Protein AF-A0A498QQK5-F1 (afdb_monomer)

Organism: NCBI:txid2341080

Sequence (74 aa):
MWTHLRRQGIPVARCTVEPLMRTNSWRGVTRTRRVRTTERDPAAERAPDLVGRRFRVSRPDALHVADFKCRRPP

Structure (mmCIF, N/CA/C/O backbone):
data_AF-A0A498QQK5-F1
#
_entry.id   AF-A0A498QQK5-F1
#
loop_
_atom_site.group_PDB
_atom_site.id
_atom_site.type_symbol
_atom_site.label_atom_id
_atom_site.label_alt_id
_atom_site.label_comp_id
_atom_site.label_asym_id
_atom_site.label_entity_id
_atom_site.label_seq_id
_atom_site.pdbx_PDB_ins_code
_atom_site.Cartn_x
_atom_site.Cartn_y
_atom_site.Cartn_z
_atom_site.occupancy
_atom_site.B_iso_or_equiv
_atom_site.auth_seq_id
_atom_site.auth_comp_id
_atom_site.auth_asym_id
_atom_site.auth_atom_id
_atom_site.pdbx_PDB_model_num
ATOM 1 N N . MET A 1 1 ? -14.143 2.193 17.266 1.00 86.62 1 MET A N 1
ATOM 2 C CA . MET A 1 1 ? -14.545 2.561 18.641 1.00 86.62 1 MET A CA 1
ATOM 3 C C . MET A 1 1 ? -14.990 4.012 18.770 1.00 86.62 1 MET A C 1
ATOM 5 O O . MET A 1 1 ? -16.076 4.221 19.282 1.00 86.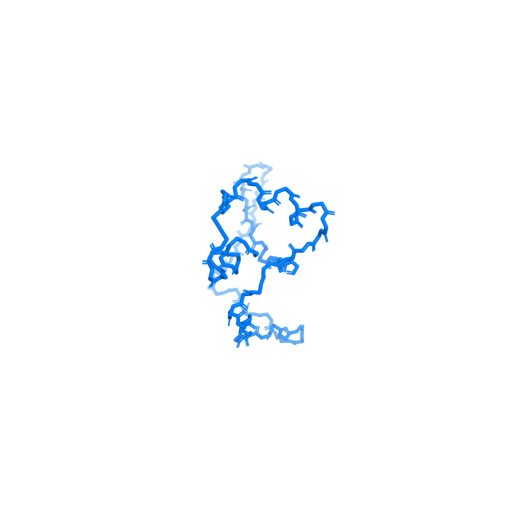62 1 MET A O 1
ATOM 9 N N . TRP A 1 2 ? -14.247 5.013 18.277 1.00 90.25 2 TRP A N 1
ATOM 10 C CA . TRP A 1 2 ? -14.651 6.429 18.410 1.00 90.25 2 TRP A CA 1
ATOM 11 C C . TRP A 1 2 ? -16.082 6.714 17.918 1.00 90.25 2 TRP A C 1
ATOM 13 O O . TRP A 1 2 ? -16.895 7.287 18.636 1.00 90.25 2 TRP A O 1
ATOM 23 N N . THR A 1 3 ? -16.435 6.215 16.731 1.00 88.19 3 THR A N 1
ATOM 24 C CA . THR A 1 3 ? -17.793 6.330 16.177 1.00 88.19 3 THR A CA 1
ATOM 25 C C . THR A 1 3 ? -18.857 5.648 17.043 1.00 88.19 3 THR A C 1
ATOM 27 O O . THR A 1 3 ? -19.997 6.090 17.057 1.00 88.19 3 THR A O 1
ATOM 30 N N . HIS A 1 4 ? -18.499 4.577 17.755 1.00 90.19 4 HIS A N 1
ATOM 31 C CA . HIS A 1 4 ? -19.402 3.862 18.657 1.00 90.19 4 HIS A CA 1
ATOM 32 C C . HIS A 1 4 ? -19.653 4.670 19.937 1.00 90.19 4 HIS A C 1
ATOM 34 O O . HIS A 1 4 ? -20.803 4.886 20.291 1.00 90.19 4 HIS A O 1
ATOM 40 N N . LEU A 1 5 ? -18.600 5.221 20.550 1.00 92.06 5 LEU A N 1
ATOM 41 C CA . LEU A 1 5 ? -18.708 6.094 21.728 1.00 92.06 5 LEU A CA 1
ATOM 42 C C . LEU A 1 5 ? -19.516 7.364 21.427 1.00 92.06 5 LEU A C 1
ATOM 44 O O . LEU A 1 5 ? -20.400 7.727 22.196 1.00 92.06 5 LEU A O 1
ATOM 48 N N . ARG A 1 6 ? -19.316 7.967 20.247 1.00 92.12 6 ARG A N 1
ATOM 49 C CA . ARG A 1 6 ? -20.146 9.094 19.789 1.00 92.12 6 ARG A CA 1
ATOM 50 C C . ARG A 1 6 ? -21.620 8.728 19.621 1.00 92.12 6 ARG A C 1
ATOM 52 O O . ARG A 1 6 ? -22.473 9.548 19.931 1.00 92.12 6 ARG A O 1
ATOM 59 N N . ARG A 1 7 ? -21.932 7.514 19.148 1.00 92.19 7 ARG A N 1
ATOM 60 C CA . ARG A 1 7 ? -23.322 7.024 19.042 1.00 92.19 7 ARG A CA 1
ATOM 61 C C . ARG A 1 7 ? -23.967 6.785 20.407 1.00 92.19 7 ARG A C 1
ATOM 63 O O . ARG A 1 7 ? -25.180 6.884 20.505 1.00 92.19 7 ARG A O 1
ATOM 70 N N . GLN A 1 8 ? -23.169 6.499 21.432 1.00 94.50 8 GLN A N 1
ATOM 71 C CA . GLN A 1 8 ? -23.617 6.373 22.821 1.00 94.50 8 GLN A CA 1
ATOM 72 C C . GLN A 1 8 ? -23.691 7.723 23.555 1.00 94.50 8 GLN A C 1
ATOM 74 O O . GLN A 1 8 ? -23.977 7.750 24.745 1.00 94.50 8 GLN A O 1
ATOM 79 N N . GLY A 1 9 ? -23.415 8.840 22.871 1.00 94.06 9 GLY A N 1
ATOM 80 C CA . GLY A 1 9 ? -23.450 10.173 23.473 1.00 94.06 9 GLY A CA 1
ATOM 81 C C . GLY A 1 9 ? -22.228 10.519 24.324 1.00 94.06 9 GLY A C 1
ATOM 82 O O . GLY A 1 9 ? -22.251 11.531 25.010 1.00 94.06 9 GLY A O 1
ATOM 83 N N . ILE A 1 10 ? -21.154 9.725 24.274 1.00 93.88 10 ILE A N 1
ATOM 84 C CA . ILE A 1 10 ? -19.924 9.979 25.031 1.00 93.88 10 ILE A CA 1
ATOM 85 C C . ILE A 1 10 ? -18.987 10.852 24.173 1.00 93.88 10 ILE A C 1
ATOM 87 O O . ILE A 1 10 ? -18.467 10.374 23.152 1.00 93.88 10 ILE A O 1
ATOM 91 N N . PRO A 1 11 ? -18.750 12.126 24.544 1.00 91.62 11 PRO A N 1
ATOM 92 C CA . PRO A 1 11 ? -17.890 13.019 23.783 1.00 91.62 11 PRO A CA 1
ATOM 93 C C . PRO A 1 11 ? -16.421 12.698 24.068 1.00 91.62 11 PRO A C 1
ATOM 95 O O . PRO A 1 11 ? -15.867 13.058 25.100 1.00 91.62 11 PRO A O 1
ATOM 98 N N . VAL A 1 12 ? -15.772 12.016 23.127 1.00 93.44 12 VAL A N 1
ATOM 99 C CA . VAL A 1 12 ? -14.333 11.726 23.178 1.00 93.44 12 VAL A CA 1
ATOM 100 C C . VAL A 1 1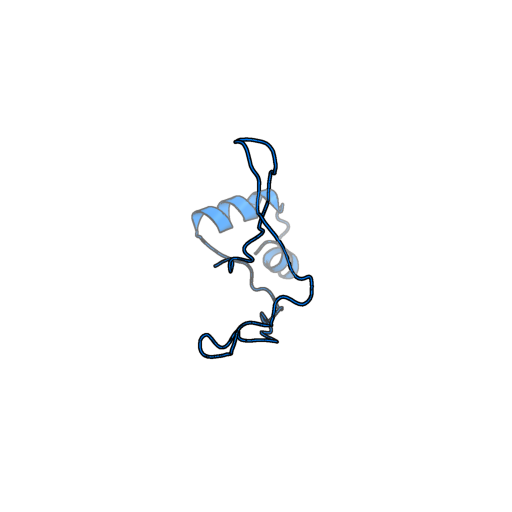2 ? -13.652 12.171 21.894 1.00 93.44 12 VAL A C 1
ATOM 102 O O . VAL A 1 12 ? -14.183 11.999 20.789 1.00 93.44 12 VAL A O 1
ATOM 105 N N . ALA A 1 13 ? -12.447 12.722 22.027 1.00 93.75 13 ALA A N 1
ATOM 106 C CA . ALA A 1 13 ? -11.611 13.031 20.881 1.00 93.75 13 ALA A CA 1
ATOM 107 C C . ALA A 1 13 ? -11.112 11.735 20.225 1.00 93.75 13 ALA A C 1
ATOM 109 O O . ALA A 1 13 ? -10.844 10.724 20.880 1.00 93.75 13 ALA A O 1
ATOM 110 N N . ARG A 1 14 ? -10.982 11.751 18.898 1.00 91.69 14 ARG A N 1
ATOM 111 C CA . ARG A 1 14 ? -10.539 10.580 18.129 1.00 91.69 14 ARG A CA 1
ATOM 112 C C . ARG A 1 14 ? -9.128 10.132 18.528 1.00 91.69 14 ARG A C 1
ATOM 114 O O . ARG A 1 14 ? -8.906 8.937 18.712 1.00 91.69 14 ARG A O 1
ATOM 121 N N . CYS A 1 15 ? -8.231 11.095 18.734 1.00 94.62 15 CYS A N 1
ATOM 122 C CA . CYS A 1 15 ? -6.856 10.878 19.180 1.00 94.62 15 CYS A CA 1
ATOM 123 C C . CYS A 1 15 ? -6.756 10.235 20.573 1.00 94.62 15 CYS A C 1
ATOM 125 O O . CYS A 1 15 ? -5.733 9.640 20.880 1.00 94.62 15 CYS A O 1
ATOM 127 N N . THR A 1 16 ? -7.804 10.296 21.401 1.00 93.75 16 THR A N 1
ATOM 128 C CA . THR A 1 16 ? -7.858 9.584 22.688 1.00 93.75 16 THR A CA 1
ATOM 129 C C . THR A 1 16 ? -8.138 8.096 22.488 1.00 93.75 16 THR A C 1
ATOM 131 O O . THR A 1 16 ? -7.597 7.242 23.183 1.00 93.75 16 THR A O 1
ATOM 134 N N . VAL A 1 17 ? -8.985 7.762 21.515 1.00 93.19 17 VAL A N 1
ATOM 135 C CA . VAL A 1 17 ? -9.452 6.390 21.289 1.00 93.19 17 VAL A CA 1
ATOM 136 C C . VAL A 1 17 ? -8.464 5.582 20.441 1.00 93.19 17 VAL A C 1
ATOM 138 O O . VAL A 1 17 ? -8.357 4.369 20.613 1.00 93.19 17 VAL A O 1
ATOM 141 N N . GLU A 1 18 ? -7.737 6.229 19.529 1.00 92.88 18 GLU A N 1
ATOM 142 C CA . GLU A 1 18 ? -6.783 5.567 18.628 1.00 92.88 18 GLU A CA 1
ATOM 143 C C . GLU A 1 18 ? -5.630 4.845 19.357 1.00 92.88 18 GLU A C 1
ATOM 145 O O . GLU A 1 18 ? -5.429 3.659 19.074 1.00 92.88 18 GLU A O 1
ATOM 150 N N . PRO A 1 19 ? -4.919 5.459 20.326 1.00 95.38 19 PRO A N 1
ATOM 151 C CA . PRO A 1 19 ? -3.892 4.773 21.108 1.00 95.38 19 PRO A CA 1
ATOM 152 C C . PRO A 1 19 ? -4.454 3.589 21.897 1.00 95.38 19 PRO A C 1
ATOM 154 O O . PRO A 1 19 ? -3.871 2.510 21.870 1.00 95.38 19 PRO A O 1
ATOM 157 N N . LEU A 1 20 ? -5.627 3.748 22.524 1.00 93.62 20 LEU A N 1
ATOM 158 C CA . LEU A 1 20 ? -6.295 2.675 23.270 1.00 93.62 20 LEU A CA 1
ATOM 159 C C . LEU A 1 20 ? -6.632 1.483 22.368 1.00 93.62 20 LEU A C 1
ATOM 161 O O . LEU A 1 20 ? -6.366 0.338 22.730 1.00 93.62 20 LEU A O 1
ATOM 165 N N . MET A 1 21 ? -7.174 1.741 21.174 1.00 94.31 21 MET A N 1
ATOM 166 C CA . MET A 1 21 ? -7.438 0.689 20.190 1.00 94.31 21 MET A CA 1
ATOM 167 C C . MET A 1 21 ? -6.150 -0.009 19.744 1.00 94.31 21 MET A C 1
ATOM 169 O O . MET A 1 21 ? -6.151 -1.227 19.586 1.00 94.31 21 MET A O 1
ATOM 173 N N . ARG A 1 22 ? -5.053 0.737 19.565 1.00 92.81 22 ARG A N 1
ATOM 174 C CA . ARG A 1 22 ? -3.757 0.187 19.148 1.00 92.81 22 ARG A CA 1
ATOM 175 C C . ARG A 1 22 ? -3.142 -0.710 20.222 1.00 92.81 22 ARG A C 1
ATOM 177 O O . ARG A 1 22 ? -2.770 -1.834 19.902 1.00 92.81 22 ARG A O 1
ATOM 184 N N . THR A 1 23 ? -3.083 -0.253 21.472 1.00 95.44 23 THR A N 1
ATOM 185 C CA . THR A 1 23 ? -2.528 -1.026 22.599 1.00 95.44 23 THR A CA 1
ATOM 186 C C . THR A 1 23 ? -3.308 -2.315 22.839 1.00 95.44 23 THR A C 1
ATOM 188 O O . THR A 1 23 ? -2.716 -3.362 23.073 1.00 95.44 23 THR A O 1
ATOM 191 N N . ASN A 1 24 ? -4.635 -2.268 22.702 1.00 93.88 24 ASN A N 1
ATOM 192 C CA . ASN A 1 24 ? -5.497 -3.436 22.888 1.00 93.88 24 ASN A CA 1
ATOM 193 C C . ASN A 1 24 ? -5.678 -4.275 21.609 1.00 93.88 24 ASN A C 1
ATOM 195 O O . ASN A 1 24 ? -6.472 -5.213 21.593 1.00 93.88 24 ASN A O 1
ATOM 199 N N . SER A 1 25 ? -4.977 -3.942 20.517 1.00 91.44 25 SER A N 1
ATOM 200 C CA . SER A 1 25 ? -5.112 -4.604 19.210 1.00 91.44 25 SER A CA 1
ATOM 201 C C . SER A 1 25 ? -6.554 -4.667 18.672 1.00 91.44 25 SER A C 1
ATOM 203 O O . SER A 1 25 ? -6.906 -5.537 17.872 1.00 91.44 25 SER A O 1
ATOM 205 N N . TRP A 1 26 ? -7.409 -3.726 19.075 1.00 92.38 26 TRP A N 1
ATOM 206 C CA . TRP A 1 26 ? -8.793 -3.646 18.623 1.00 92.38 26 TRP A CA 1
ATOM 207 C C . TRP A 1 26 ? -8.869 -3.040 17.227 1.00 92.38 26 TRP A C 1
ATOM 209 O O . TRP A 1 26 ? -8.437 -1.911 16.985 1.00 92.38 26 TRP A O 1
ATOM 219 N N . ARG A 1 27 ? -9.507 -3.760 16.302 1.00 85.81 27 ARG A N 1
ATOM 220 C CA . ARG A 1 27 ? -9.804 -3.261 14.956 1.00 85.81 27 ARG A CA 1
ATOM 221 C C . ARG A 1 27 ? -11.271 -2.873 14.836 1.00 85.81 27 ARG A C 1
ATOM 223 O O . ARG A 1 27 ? -12.153 -3.519 15.391 1.00 85.81 27 ARG A O 1
ATOM 230 N N . GLY A 1 28 ? -11.532 -1.784 14.114 1.00 84.75 28 GLY A N 1
ATOM 231 C CA . GLY A 1 28 ? -12.896 -1.413 13.748 1.00 84.75 28 GLY A CA 1
ATOM 232 C C . GLY A 1 28 ? -13.500 -2.438 12.789 1.00 84.75 28 GLY A C 1
ATOM 233 O O . GLY A 1 28 ? -12.793 -2.998 11.956 1.00 84.75 28 GLY A O 1
ATOM 234 N N . VAL A 1 29 ? -14.810 -2.663 12.894 1.00 81.81 29 VAL A N 1
ATOM 235 C CA . VAL A 1 29 ? -15.546 -3.488 11.930 1.00 81.81 29 VAL A CA 1
ATOM 236 C C . VAL A 1 29 ? -15.735 -2.690 10.639 1.00 81.81 29 VAL A C 1
ATOM 238 O O . VAL A 1 29 ? -16.285 -1.587 10.659 1.00 81.81 29 VAL A O 1
ATOM 241 N N . THR A 1 30 ? -15.295 -3.246 9.513 1.00 78.25 30 THR A N 1
ATOM 242 C CA . THR A 1 30 ? -15.509 -2.685 8.173 1.00 78.25 30 THR A CA 1
ATOM 243 C C . THR A 1 30 ? -16.660 -3.429 7.498 1.00 78.25 30 THR A C 1
ATOM 245 O O . THR A 1 30 ? -16.707 -4.653 7.531 1.00 78.25 30 THR A O 1
ATOM 248 N N . ARG A 1 31 ? -17.604 -2.702 6.882 1.00 71.81 31 ARG A N 1
ATOM 249 C CA . ARG A 1 31 ? -18.772 -3.295 6.190 1.00 71.81 31 ARG A CA 1
ATOM 250 C C . ARG A 1 31 ? -18.431 -3.927 4.836 1.00 71.81 31 ARG A C 1
ATOM 252 O O . ARG A 1 31 ? -19.259 -4.615 4.252 1.00 71.81 31 ARG A O 1
ATOM 259 N N . THR A 1 32 ? -17.231 -3.681 4.324 1.00 75.75 32 THR A N 1
ATOM 260 C CA . THR A 1 32 ? -16.791 -4.197 3.030 1.00 75.75 32 THR A CA 1
ATOM 261 C C . THR A 1 32 ? -16.353 -5.649 3.168 1.00 75.75 32 THR A C 1
ATOM 263 O O . THR A 1 32 ? -15.323 -5.942 3.775 1.00 75.75 32 THR A O 1
ATOM 266 N N . ARG A 1 33 ? -17.106 -6.564 2.551 1.00 69.88 33 ARG A N 1
ATOM 267 C CA . ARG A 1 33 ? -16.613 -7.914 2.268 1.00 69.88 33 ARG A CA 1
ATOM 268 C C . ARG A 1 33 ? -15.553 -7.793 1.175 1.00 69.88 33 ARG A C 1
ATOM 270 O O . ARG A 1 33 ? -15.816 -7.186 0.141 1.00 69.88 33 ARG A O 1
ATOM 277 N N . ARG A 1 34 ? -14.358 -8.351 1.383 1.00 69.94 34 ARG A N 1
ATOM 278 C CA . ARG A 1 34 ? -13.343 -8.458 0.320 1.00 69.94 34 ARG A CA 1
ATOM 279 C C . ARG A 1 34 ? -13.923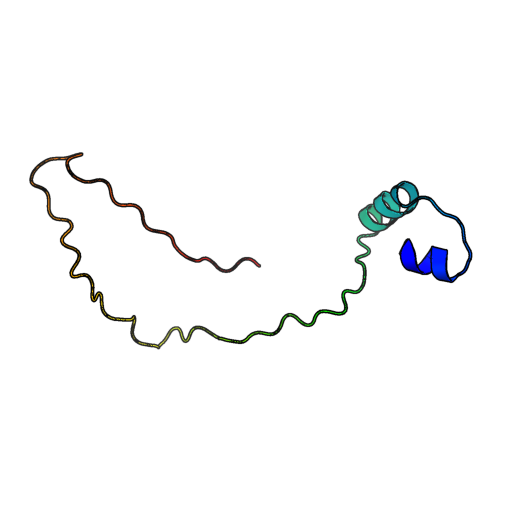 -9.419 -0.732 1.00 69.94 34 ARG A C 1
ATOM 281 O O . ARG A 1 34 ? -13.924 -10.627 -0.520 1.00 69.94 34 ARG A O 1
ATOM 288 N N . VAL A 1 35 ? -14.537 -8.891 -1.793 1.00 70.44 35 VAL A N 1
ATOM 289 C CA . VAL A 1 35 ? -15.112 -9.706 -2.875 1.00 70.44 35 VAL A CA 1
ATOM 290 C C . VAL A 1 35 ? -13.970 -10.143 -3.784 1.00 70.44 35 VAL A C 1
ATOM 292 O O . VAL A 1 35 ? -13.217 -9.310 -4.285 1.00 70.44 35 VAL A O 1
ATOM 295 N N . ARG A 1 36 ? -13.809 -11.458 -3.950 1.00 64.38 36 ARG A N 1
ATOM 296 C CA . ARG A 1 36 ? -12.803 -12.059 -4.827 1.00 64.38 36 ARG A CA 1
ATOM 297 C C . ARG A 1 36 ? -13.465 -12.370 -6.163 1.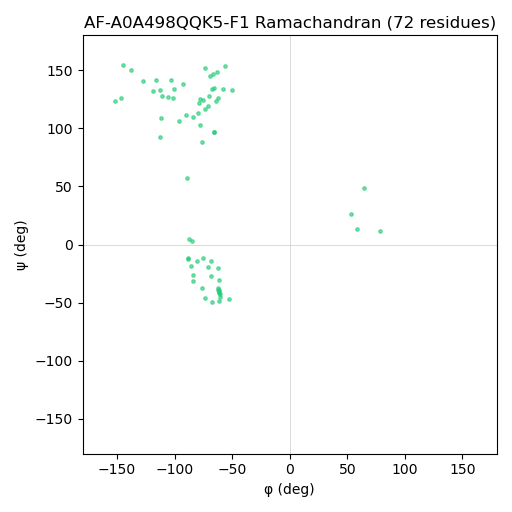00 64.38 36 ARG A C 1
ATOM 299 O O . ARG A 1 36 ? -14.265 -13.291 -6.241 1.00 64.38 36 ARG A O 1
ATOM 306 N N . THR A 1 37 ? -13.151 -11.585 -7.187 1.00 69.31 37 THR A N 1
ATOM 307 C CA . THR A 1 37 ? -13.733 -11.764 -8.528 1.00 69.31 37 THR A CA 1
ATOM 308 C C . THR A 1 37 ? -12.980 -12.809 -9.353 1.00 69.31 37 THR A C 1
ATOM 310 O O . THR A 1 37 ? -13.563 -13.427 -10.235 1.00 69.31 37 THR A O 1
ATOM 313 N N . THR A 1 38 ? -11.690 -13.038 -9.079 1.00 69.38 38 THR A N 1
ATOM 314 C CA . THR A 1 38 ? -10.853 -13.910 -9.919 1.00 69.38 38 THR A CA 1
ATOM 315 C C . THR A 1 38 ? -9.817 -14.654 -9.079 1.00 69.38 38 THR A C 1
ATOM 317 O O . THR A 1 38 ? -9.051 -14.050 -8.323 1.00 69.38 38 THR A O 1
ATOM 320 N N . GLU A 1 39 ? -9.790 -15.980 -9.203 1.00 74.94 39 GLU A N 1
ATOM 321 C CA . GLU A 1 39 ? -8.727 -16.832 -8.674 1.00 74.94 39 GLU A CA 1
ATOM 322 C C . GLU A 1 39 ? -7.803 -17.221 -9.826 1.00 74.94 39 GLU A C 1
ATOM 324 O O . GLU A 1 39 ? -8.269 -17.708 -10.851 1.00 74.94 39 GLU A O 1
ATOM 329 N N . ARG A 1 40 ? -6.495 -16.978 -9.687 1.00 67.88 40 ARG A N 1
ATOM 330 C CA . ARG A 1 40 ? -5.533 -17.435 -10.687 1.00 67.88 40 ARG A CA 1
ATOM 331 C C . ARG A 1 40 ? -5.369 -18.942 -10.540 1.00 67.88 40 ARG A C 1
ATOM 333 O O . ARG A 1 40 ? -4.874 -19.387 -9.508 1.00 67.88 40 ARG A O 1
ATOM 340 N N . ASP A 1 41 ? -5.742 -19.679 -11.574 1.00 75.44 41 ASP A N 1
ATOM 341 C CA . ASP A 1 41 ? -5.451 -21.102 -11.678 1.00 75.44 41 ASP A CA 1
ATOM 342 C C . ASP A 1 41 ? -3.941 -21.299 -11.941 1.00 75.44 41 ASP A C 1
ATOM 344 O O . ASP A 1 41 ? -3.416 -20.763 -12.923 1.00 75.44 41 ASP A O 1
ATOM 348 N N . PRO A 1 42 ? -3.201 -21.986 -11.051 1.00 72.75 42 PRO A N 1
ATOM 349 C CA . PRO A 1 42 ? -1.785 -22.275 -11.252 1.00 72.75 42 PRO A CA 1
ATOM 350 C C . PRO A 1 42 ? -1.524 -23.310 -12.359 1.00 72.75 42 PRO A C 1
ATOM 352 O O . PRO A 1 42 ? -0.399 -23.351 -12.855 1.00 72.75 42 PRO A O 1
ATOM 355 N N . ALA A 1 43 ? -2.522 -24.113 -12.741 1.00 77.69 43 ALA A N 1
ATOM 356 C CA . ALA A 1 43 ? -2.445 -25.063 -13.850 1.00 77.69 43 ALA A CA 1
ATOM 357 C C . ALA A 1 43 ? -2.835 -24.437 -15.200 1.00 77.69 43 ALA A C 1
ATOM 359 O O . ALA A 1 43 ? -2.590 -25.040 -16.244 1.00 77.69 43 ALA A O 1
ATOM 360 N N . ALA A 1 44 ? -3.406 -23.227 -15.198 1.00 77.75 44 ALA A N 1
ATOM 361 C CA . ALA A 1 44 ? -3.756 -22.539 -16.431 1.00 77.75 44 ALA A CA 1
ATOM 362 C C . ALA A 1 44 ? -2.506 -22.176 -17.238 1.00 77.75 44 ALA A C 1
ATOM 364 O O . ALA A 1 44 ? -1.527 -21.626 -16.717 1.00 77.75 44 ALA A O 1
ATOM 365 N N . GLU A 1 45 ? -2.578 -22.447 -18.540 1.00 79.50 45 GLU A N 1
ATOM 366 C CA . GLU A 1 45 ? -1.533 -22.088 -19.485 1.00 79.50 45 GLU A CA 1
ATOM 367 C C . GLU A 1 45 ? -1.297 -20.574 -19.458 1.00 79.50 45 GLU A C 1
ATOM 369 O O . GLU A 1 45 ? -2.224 -19.755 -19.423 1.00 79.50 45 GLU A O 1
ATOM 374 N N . ARG A 1 46 ? -0.023 -20.178 -19.417 1.00 74.69 46 ARG A N 1
ATOM 375 C CA . ARG A 1 46 ? 0.331 -18.762 -19.402 1.00 74.69 46 ARG A CA 1
ATOM 376 C C . ARG A 1 46 ? -0.045 -18.155 -20.750 1.00 74.69 46 ARG A C 1
ATOM 378 O O . ARG A 1 46 ? 0.306 -18.711 -21.782 1.00 74.69 46 ARG A O 1
ATOM 385 N N . ALA A 1 47 ? -0.687 -16.986 -20.725 1.00 78.38 47 ALA A N 1
ATOM 386 C CA . ALA A 1 47 ? -1.012 -16.262 -21.948 1.00 78.38 47 ALA A CA 1
ATOM 387 C C . ALA A 1 47 ? 0.235 -16.119 -22.849 1.00 78.38 47 ALA A C 1
ATOM 389 O O . ALA A 1 47 ? 1.305 -15.752 -22.338 1.00 78.38 47 ALA A O 1
ATOM 390 N N . PRO A 1 48 ? 0.112 -16.410 -24.155 1.00 79.12 48 PRO A N 1
ATOM 391 C CA . PRO A 1 48 ? 1.233 -16.351 -25.083 1.00 79.12 48 PRO A CA 1
ATOM 392 C C . PRO A 1 48 ? 1.774 -14.920 -25.199 1.00 79.12 48 PRO A C 1
ATOM 394 O O . PRO A 1 48 ? 1.036 -13.942 -25.065 1.00 79.12 48 PRO A O 1
ATOM 397 N N . ASP A 1 49 ? 3.080 -14.781 -25.446 1.00 81.25 49 ASP A N 1
ATOM 398 C CA . ASP A 1 49 ? 3.707 -13.468 -25.625 1.00 81.25 49 ASP A CA 1
ATOM 399 C C . ASP A 1 49 ? 3.381 -12.891 -27.009 1.00 81.25 49 ASP A C 1
ATOM 401 O O . ASP A 1 49 ? 4.127 -13.067 -27.968 1.00 81.25 49 ASP A O 1
ATOM 405 N N . LEU A 1 50 ? 2.261 -12.174 -27.104 1.00 79.19 50 LEU A N 1
ATOM 406 C CA . LEU A 1 50 ? 1.777 -11.586 -28.360 1.00 79.19 50 LEU A CA 1
ATOM 407 C C . LEU A 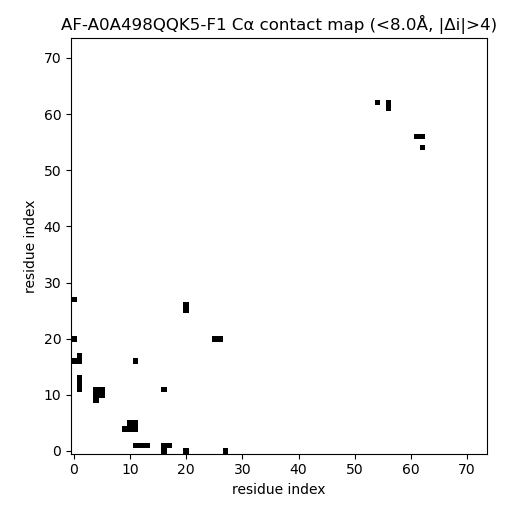1 50 ? 2.662 -10.449 -28.898 1.00 79.19 50 LEU A C 1
ATOM 409 O O . LEU A 1 50 ? 2.517 -10.047 -30.047 1.00 79.19 50 LEU A O 1
ATOM 413 N N . VAL A 1 51 ? 3.574 -9.923 -28.077 1.00 80.44 51 VAL A N 1
ATOM 414 C CA . VAL A 1 51 ? 4.465 -8.809 -28.441 1.00 80.44 51 VAL A CA 1
ATOM 415 C C . VAL A 1 51 ? 5.733 -9.305 -29.151 1.00 80.44 51 VAL A C 1
ATOM 417 O O . VAL A 1 51 ? 6.406 -8.529 -29.823 1.00 80.44 51 VAL A O 1
ATOM 420 N N . GLY A 1 52 ? 6.068 -10.596 -29.031 1.00 78.44 52 GLY A N 1
ATOM 421 C CA . GLY A 1 52 ? 7.241 -11.179 -29.683 1.00 78.44 52 GLY A CA 1
ATOM 422 C C . GLY A 1 52 ? 8.560 -10.593 -29.174 1.00 78.44 52 GLY A C 1
ATOM 423 O O . GLY A 1 52 ? 9.418 -10.192 -29.966 1.00 78.44 52 GLY A O 1
ATOM 424 N N . ARG A 1 53 ? 8.735 -10.514 -27.850 1.00 82.62 53 ARG A N 1
ATOM 425 C CA . ARG A 1 53 ? 9.897 -9.850 -27.244 1.00 82.62 53 ARG A CA 1
ATOM 426 C C . ARG A 1 53 ? 11.204 -10.571 -27.591 1.00 82.62 53 ARG A C 1
ATOM 428 O O . ARG A 1 53 ? 11.387 -11.747 -27.283 1.00 82.62 53 ARG A O 1
ATOM 435 N N . ARG A 1 54 ? 12.153 -9.844 -28.192 1.00 80.75 54 ARG A N 1
ATOM 436 C CA . ARG A 1 54 ? 13.498 -10.342 -28.535 1.00 80.75 54 ARG A CA 1
ATOM 437 C C . ARG A 1 54 ? 14.568 -9.643 -27.701 1.00 80.75 54 ARG A C 1
ATOM 439 O O . ARG A 1 54 ? 15.098 -8.612 -28.094 1.00 80.75 54 ARG A O 1
ATOM 446 N N . PHE A 1 55 ? 14.927 -10.236 -26.567 1.00 81.50 55 PHE A N 1
ATOM 447 C CA . PHE A 1 55 ? 15.974 -9.719 -25.678 1.00 81.50 55 PHE A CA 1
ATOM 448 C C . PHE A 1 55 ? 17.365 -10.269 -26.040 1.00 81.50 55 PHE A C 1
ATOM 450 O O . PHE A 1 55 ? 18.007 -10.931 -25.228 1.00 81.50 55 PHE A O 1
ATOM 457 N N . ARG A 1 56 ? 17.824 -10.059 -27.281 1.00 87.19 56 ARG A N 1
ATOM 458 C CA . ARG A 1 56 ? 19.180 -10.452 -27.715 1.00 87.19 56 ARG A CA 1
ATOM 459 C C . ARG A 1 56 ? 20.032 -9.213 -27.957 1.00 87.19 56 ARG A C 1
ATOM 461 O O . ARG A 1 56 ? 19.636 -8.356 -28.737 1.00 87.19 56 ARG A O 1
ATOM 468 N N . VAL A 1 57 ? 21.211 -9.159 -27.339 1.00 86.88 57 VAL A N 1
ATOM 469 C CA . VAL A 1 57 ? 22.195 -8.086 -27.538 1.00 86.88 57 VAL A CA 1
ATOM 470 C C . VAL A 1 57 ? 23.612 -8.643 -27.646 1.00 86.88 57 VAL A C 1
ATOM 472 O O . VAL A 1 57 ? 23.916 -9.693 -27.088 1.00 86.88 57 VAL A O 1
ATOM 475 N N . SER A 1 58 ? 24.475 -7.949 -28.391 1.00 90.00 58 SER A N 1
ATOM 476 C CA . SER A 1 58 ? 25.843 -8.391 -28.706 1.00 90.00 58 SER A CA 1
ATOM 477 C C . SER A 1 58 ? 26.899 -7.968 -27.682 1.00 90.00 58 SER A C 1
ATOM 479 O O . SER A 1 58 ? 28.039 -8.415 -27.772 1.00 90.00 58 SER A O 1
ATOM 481 N N . ARG A 1 59 ? 26.566 -7.053 -26.765 1.00 90.12 59 ARG A N 1
ATOM 482 C CA . ARG A 1 59 ? 27.467 -6.530 -25.728 1.00 90.12 59 ARG A CA 1
ATOM 483 C C . ARG A 1 59 ? 26.688 -6.260 -24.430 1.00 90.12 59 ARG A C 1
ATOM 485 O O . ARG A 1 59 ? 25.477 -6.038 -24.513 1.00 90.12 59 ARG A O 1
ATOM 492 N N . PRO A 1 60 ? 27.353 -6.287 -23.260 1.00 88.56 60 PRO A N 1
ATOM 493 C CA . PRO A 1 60 ? 26.751 -5.891 -21.985 1.00 88.56 60 PRO A CA 1
ATOM 494 C C . PRO A 1 60 ? 26.184 -4.464 -22.030 1.00 88.56 60 PRO A C 1
ATOM 496 O O . PRO A 1 60 ? 26.625 -3.658 -22.845 1.00 88.56 60 PRO A O 1
ATOM 499 N N . ASP A 1 61 ? 25.187 -4.181 -21.188 1.00 86.12 61 ASP A N 1
ATOM 500 C CA . ASP A 1 61 ? 24.534 -2.864 -21.032 1.00 86.12 61 ASP A CA 1
ATOM 501 C C . ASP A 1 61 ? 23.892 -2.263 -22.298 1.00 86.12 61 ASP A C 1
ATOM 503 O O . ASP A 1 61 ? 23.477 -1.108 -22.323 1.00 86.12 61 ASP A O 1
ATOM 507 N N . ALA A 1 62 ? 23.731 -3.058 -23.357 1.00 87.00 62 ALA A N 1
ATOM 508 C CA . ALA A 1 62 ? 23.062 -2.626 -24.582 1.00 87.00 62 ALA A CA 1
ATOM 509 C C . ALA A 1 62 ? 21.520 -2.673 -24.497 1.00 87.00 62 ALA A C 1
ATOM 511 O O . ALA A 1 62 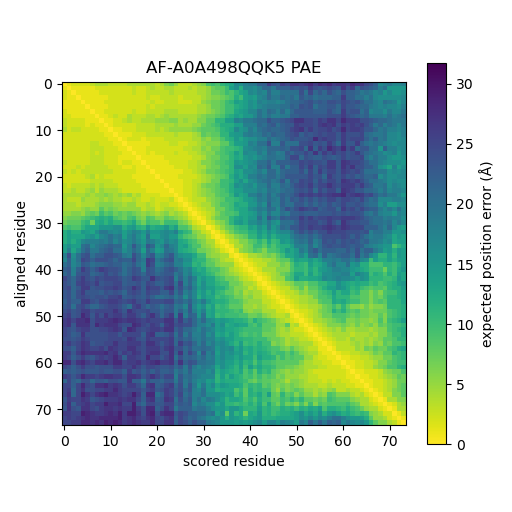? 20.844 -2.127 -25.368 1.00 87.00 62 ALA A O 1
ATOM 512 N N . LEU A 1 63 ? 20.947 -3.340 -23.484 1.00 86.06 63 LEU A N 1
ATOM 513 C CA . LEU A 1 63 ? 19.499 -3.418 -23.266 1.00 86.06 63 LEU A CA 1
ATOM 514 C C . LEU A 1 63 ? 19.168 -3.605 -21.784 1.00 86.06 63 LEU A C 1
ATOM 516 O O . LEU A 1 63 ? 19.559 -4.599 -21.175 1.00 86.06 63 LEU A O 1
ATOM 520 N N . HIS A 1 64 ? 18.361 -2.694 -21.243 1.00 84.62 64 HIS A N 1
ATOM 521 C CA . HIS A 1 64 ? 17.800 -2.805 -19.899 1.00 84.62 64 HIS A CA 1
ATOM 522 C C . HIS A 1 64 ? 16.317 -3.177 -19.985 1.00 84.62 64 HIS A C 1
ATOM 524 O O . HIS A 1 64 ? 15.539 -2.521 -20.677 1.00 84.62 64 HIS A O 1
ATOM 530 N N . VAL A 1 65 ? 15.923 -4.240 -19.281 1.00 83.19 65 VAL A N 1
ATOM 531 C CA . VAL A 1 65 ? 14.541 -4.737 -19.227 1.00 83.19 65 VAL A CA 1
ATOM 532 C C . VAL A 1 65 ? 14.055 -4.678 -17.787 1.00 83.19 65 VAL A C 1
ATOM 534 O O . VAL A 1 65 ? 14.736 -5.158 -16.883 1.00 83.19 65 VAL A O 1
ATOM 537 N N . ALA A 1 66 ? 12.860 -4.132 -17.580 1.00 82.50 66 ALA A N 1
ATOM 538 C CA . ALA A 1 66 ? 12.166 -4.166 -16.299 1.00 82.50 66 ALA A CA 1
ATOM 539 C C . ALA A 1 66 ? 10.913 -5.045 -16.414 1.00 82.50 66 ALA A C 1
ATOM 541 O O . ALA A 1 66 ? 10.140 -4.909 -17.362 1.00 82.50 66 ALA A O 1
ATOM 542 N N . ASP A 1 67 ? 10.712 -5.941 -15.447 1.00 80.31 67 ASP A N 1
ATOM 543 C CA . ASP A 1 67 ? 9.492 -6.740 -15.305 1.00 80.31 67 ASP A CA 1
ATOM 544 C C . ASP A 1 67 ? 8.796 -6.388 -13.989 1.00 80.31 67 ASP A C 1
ATOM 546 O O . ASP A 1 67 ? 9.444 -6.200 -12.956 1.00 80.31 67 ASP A O 1
ATOM 550 N N . PHE A 1 68 ? 7.466 -6.335 -14.017 1.00 70.69 68 PHE A N 1
ATOM 551 C CA . PHE A 1 68 ? 6.655 -6.099 -12.829 1.00 70.69 68 PHE A CA 1
ATOM 552 C C . PHE A 1 68 ? 5.881 -7.365 -12.490 1.00 70.69 68 PHE A C 1
ATOM 554 O O . PHE A 1 68 ? 4.909 -7.740 -13.148 1.00 70.69 68 PHE A O 1
ATOM 561 N N . LYS A 1 69 ? 6.286 -8.021 -11.402 1.00 68.06 69 LYS A N 1
ATOM 562 C CA . LYS A 1 69 ? 5.558 -9.172 -10.868 1.00 68.06 69 LYS A CA 1
ATOM 563 C C . LYS A 1 69 ? 4.430 -8.662 -9.983 1.00 68.06 69 LYS A C 1
ATOM 565 O O . LYS A 1 69 ? 4.674 -8.176 -8.881 1.00 68.06 69 LYS A O 1
ATOM 570 N N . CYS A 1 70 ? 3.188 -8.814 -10.439 1.00 57.78 70 CYS A N 1
ATOM 571 C CA . CYS A 1 70 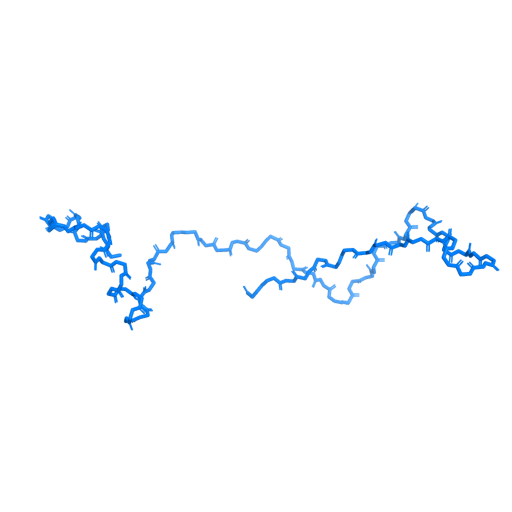? 2.022 -8.601 -9.586 1.00 57.78 70 CYS A CA 1
ATOM 572 C C . CYS A 1 70 ? 2.017 -9.670 -8.480 1.00 57.78 70 CYS A C 1
ATOM 574 O O . CYS A 1 70 ? 1.625 -10.820 -8.695 1.00 57.78 70 CYS A O 1
ATOM 576 N N . ARG A 1 71 ? 2.542 -9.311 -7.304 1.00 55.44 71 ARG A N 1
ATOM 577 C CA . ARG A 1 71 ? 2.558 -10.166 -6.116 1.00 55.44 71 ARG A CA 1
ATOM 578 C C . ARG A 1 71 ? 1.317 -9.873 -5.279 1.00 55.44 71 ARG A C 1
ATOM 580 O O . ARG A 1 71 ? 0.950 -8.718 -5.087 1.00 55.44 71 ARG A O 1
ATOM 587 N N . ARG A 1 72 ? 0.693 -10.927 -4.751 1.00 54.66 72 ARG A N 1
ATOM 588 C CA . ARG A 1 72 ? -0.422 -10.812 -3.805 1.00 54.66 72 ARG A CA 1
ATOM 589 C C . ARG A 1 72 ? 0.051 -10.098 -2.518 1.00 54.66 72 ARG A C 1
ATOM 591 O O . ARG A 1 72 ? 1.002 -10.587 -1.908 1.00 54.66 72 ARG A O 1
ATOM 598 N N . PRO A 1 73 ? -0.601 -9.010 -2.067 1.00 55.84 73 PRO A N 1
ATOM 599 C CA . PRO A 1 73 ? -0.470 -8.539 -0.687 1.00 55.84 73 PRO A CA 1
ATOM 600 C C . PRO A 1 73 ? -1.236 -9.482 0.266 1.00 55.84 73 PRO A C 1
ATOM 602 O O . PRO A 1 73 ? -2.205 -10.100 -0.186 1.00 55.84 73 PRO A O 1
ATOM 605 N N . PRO A 1 74 ? -0.824 -9.620 1.544 1.00 59.03 74 PRO A N 1
ATOM 606 C CA . PRO A 1 74 ? -1.405 -10.589 2.483 1.00 59.03 74 PRO A CA 1
ATOM 607 C C . PR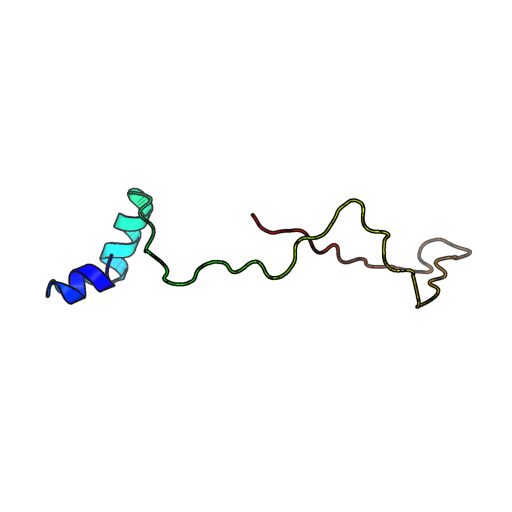O A 1 74 ? -2.953 -10.608 2.514 1.00 59.03 74 PRO A C 1
ATOM 609 O O . PRO A 1 74 ? -3.612 -9.533 2.502 1.00 59.03 74 PRO A O 1
#

Mean predicted aligned error: 13.73 Å

Secondary structure (DSSP, 8-state):
-HHHHHHTT----HHHHHHHHHHTTPPPPP--------PPPTTSPPPP-TT------SSTTS--------PPP-

Radius of gyration: 25.15 Å; Cα contacts (8 Å, |Δi|>4): 19; chains: 1; bounding box: 51×38×55 Å

InterPro domains:
  IPR025948 HTH-like domain [PF13276] (1-34)

pLDDT: mean 82.11, std 10.82, range [54.66, 95.44]

Solvent-accessible surface area (backbone atoms only — not compar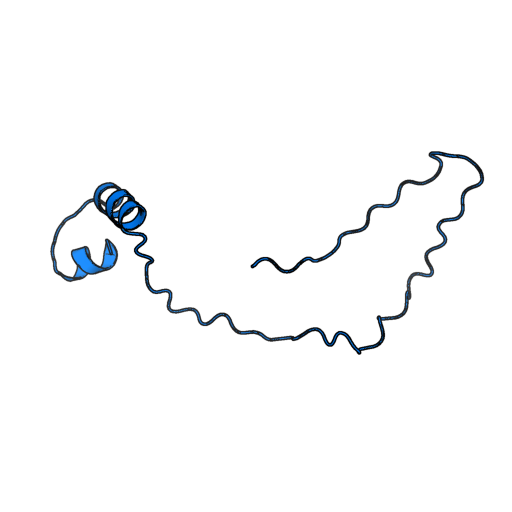able to full-atom values): 5512 Å² total; per-residue (Å²): 94,56,72,56,40,50,72,72,70,46,93,69,62,61,80,64,42,50,58,55,29,58,78,68,69,56,76,71,89,71,92,73,74,88,78,82,90,77,82,86,63,87,85,56,80,76,81,75,75,88,81,66,85,76,96,77,75,97,54,86,92,72,75,89,85,88,83,85,78,91,70,85,75,135

Foldseek 3Di:
DCVVCVVVVNDDDPVVVVVVCVVVVNDDDDPDDPDDPDDDDPPDDDDDPPVPDDPDDDDPPPDDDDDDDPDDDD